Protein AF-A0A3S0ZN08-F1 (afdb_monomer_lite)

Radius of gyration: 29.38 Å; chains: 1; bounding box: 81×70×58 Å

pLDDT: mean 71.39, std 18.77, range [33.75, 92.94]

Sequence (161 aa):
MASSTTIGLQFVERNGRDKNTKDIDKTVKNKFNWSWLDEKDCNDEFASEYIRKLLEP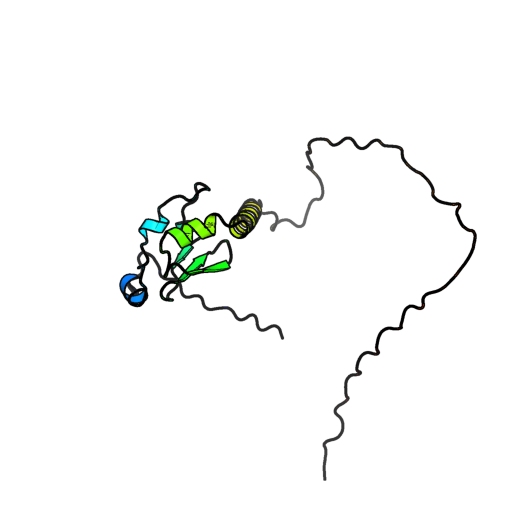GFAWCLSCKEKINYGSSGKKAIFGHAKKSEHGKARRALRCTQSLPAAMSATKAMEECTASPKLMVPYGSSQRMEHFFKKVGTGHTIPPPPPQPTPVSISDRSHI

Foldseek 3Di:
DPPPPPPPFAFDDPPDPPDDQCVLQVVFPAGADPVLQCDAAVVRDGNVVFWTHTSHHQWIAGNLLRDIFGCRPPNSCSSNVVCPDVSSVVSVVVVVVVVPDDPPVPDPDDDDDDDDDDDDDDDPDDDDDPPDDPDDDDDDDDDDDDDDDDDDDDPDDDDDD

Secondary structure (DSSP, 8-state):
---------PEEPTT-SS--HHHHGGGSSS---GGGTSSB-TTS-BHHHHEEEESSTTEEEETTTTEEEE-TTTTHHHHHHHHTSHHHHHHHHHHHHHHT--STTS-----------------S-----------------PPPPPPPPPPPP--------

Organism: Elysia chlorotica (NCBI:txid188477)

Structure (mmCIF, N/CA/C/O backbone):
data_AF-A0A3S0ZN08-F1
#
_entry.id   AF-A0A3S0ZN08-F1
#
loop_
_atom_site.group_PDB
_atom_site.id
_atom_site.type_symbol
_atom_site.label_atom_id
_atom_site.label_alt_id
_atom_site.label_comp_id
_atom_site.label_asym_id
_atom_site.label_entity_id
_atom_site.label_seq_id
_atom_site.pdbx_PDB_ins_code
_atom_site.Cartn_x
_atom_site.Cartn_y
_atom_site.Cartn_z
_atom_site.occupancy
_atom_site.B_iso_or_equiv
_atom_site.auth_seq_id
_atom_site.auth_comp_id
_atom_site.auth_asym_id
_atom_site.auth_atom_id
_atom_site.pdbx_PDB_model_num
ATOM 1 N N . MET A 1 1 ? -18.315 -21.198 -17.639 1.00 39.12 1 MET A N 1
ATOM 2 C CA . MET A 1 1 ? -18.533 -19.742 -17.518 1.00 39.12 1 MET A CA 1
ATOM 3 C C . MET A 1 1 ? -17.605 -19.239 -16.425 1.00 39.12 1 MET A C 1
ATOM 5 O O . MET A 1 1 ? -17.841 -19.543 -15.265 1.00 39.12 1 MET A O 1
ATOM 9 N N . ALA A 1 2 ? -16.487 -18.605 -16.783 1.00 42.06 2 ALA A N 1
ATOM 10 C CA . ALA A 1 2 ? -15.591 -18.013 -15.794 1.00 42.06 2 ALA A CA 1
ATOM 11 C C . ALA A 1 2 ? -16.200 -16.675 -15.365 1.00 42.06 2 ALA A C 1
ATOM 13 O O . ALA A 1 2 ? -16.087 -15.679 -16.076 1.00 42.06 2 ALA A O 1
ATOM 14 N N . SER A 1 3 ? -16.922 -16.679 -14.248 1.00 43.16 3 SER A N 1
ATOM 15 C CA . SER A 1 3 ? -17.397 -15.454 -13.615 1.00 43.16 3 SER A CA 1
ATOM 16 C C . SER A 1 3 ? -16.177 -14.691 -13.113 1.00 43.16 3 SER A C 1
ATOM 18 O O . SER A 1 3 ? -15.633 -14.994 -12.053 1.00 43.16 3 SER A O 1
ATOM 20 N N . SER A 1 4 ? -15.705 -13.730 -13.903 1.00 42.41 4 SER A N 1
ATOM 21 C CA . SER A 1 4 ? -14.748 -12.728 -13.447 1.00 42.41 4 SER A CA 1
ATOM 22 C C . SER A 1 4 ? -15.445 -11.888 -12.384 1.00 42.41 4 SER A C 1
ATOM 24 O O . SER A 1 4 ? -16.110 -10.905 -12.693 1.00 42.41 4 SER A O 1
ATOM 26 N N . THR A 1 5 ? -15.357 -12.317 -11.125 1.00 45.88 5 THR A N 1
ATOM 27 C CA . THR A 1 5 ? -15.811 -11.542 -9.973 1.00 45.88 5 THR A CA 1
ATOM 28 C C . THR A 1 5 ? -14.964 -10.278 -9.912 1.00 45.88 5 THR A C 1
ATOM 30 O O . THR A 1 5 ? -13.865 -10.270 -9.358 1.00 45.88 5 THR A O 1
ATOM 33 N N . THR A 1 6 ? -15.451 -9.203 -10.526 1.00 52.94 6 THR A N 1
ATOM 34 C CA . THR A 1 6 ? -14.897 -7.865 -10.359 1.00 52.94 6 THR A CA 1
ATOM 35 C C . THR A 1 6 ? -15.106 -7.481 -8.902 1.00 52.94 6 THR A C 1
ATOM 37 O O . THR A 1 6 ? -16.192 -7.077 -8.497 1.00 52.94 6 THR A O 1
ATOM 40 N N . ILE A 1 7 ? -14.075 -7.678 -8.080 1.00 62.06 7 ILE A N 1
ATOM 41 C CA . ILE A 1 7 ? -14.083 -7.252 -6.684 1.00 62.06 7 ILE A CA 1
ATOM 42 C C . ILE A 1 7 ? -14.204 -5.728 -6.711 1.00 62.06 7 ILE A C 1
ATOM 44 O O . ILE A 1 7 ? -13.260 -5.035 -7.089 1.00 62.06 7 ILE A O 1
ATOM 48 N N . GLY A 1 8 ? -15.381 -5.214 -6.355 1.00 70.25 8 GLY A N 1
ATOM 49 C CA . GLY A 1 8 ? -15.641 -3.786 -6.199 1.00 70.25 8 GLY A CA 1
ATOM 50 C C . GLY A 1 8 ? -14.861 -3.236 -5.009 1.00 70.25 8 GLY A C 1
ATOM 51 O O . GLY A 1 8 ? -15.416 -3.034 -3.933 1.00 70.25 8 GLY A O 1
ATOM 52 N N . LEU A 1 9 ? -13.553 -3.047 -5.178 1.00 79.81 9 LEU A N 1
ATOM 53 C CA . LEU A 1 9 ? -12.697 -2.428 -4.177 1.00 79.81 9 LEU A CA 1
ATOM 54 C C . LEU A 1 9 ? -13.079 -0.950 -4.062 1.00 79.81 9 LEU A C 1
ATOM 56 O O . LEU A 1 9 ? -12.892 -0.177 -4.999 1.00 79.81 9 LEU A O 1
ATOM 60 N N . GLN A 1 10 ? -13.623 -0.558 -2.909 1.00 85.81 10 GLN A N 1
ATOM 61 C CA . GLN A 1 10 ? -13.903 0.844 -2.608 1.00 85.81 10 GLN A CA 1
ATOM 62 C C . GLN A 1 10 ? -12.672 1.489 -1.972 1.00 85.81 10 GLN A C 1
ATOM 64 O O . GLN A 1 10 ? -12.228 1.075 -0.896 1.00 85.81 10 GLN A O 1
ATOM 69 N N . PHE A 1 11 ? -12.133 2.508 -2.638 1.00 87.31 11 PHE A N 1
ATOM 70 C CA . PHE A 1 11 ? -10.991 3.274 -2.153 1.00 87.31 11 PHE A CA 1
ATOM 71 C C . PHE A 1 11 ? -11.438 4.538 -1.424 1.00 87.31 11 PHE A C 1
ATOM 73 O O . PHE A 1 11 ? -12.444 5.155 -1.768 1.00 87.31 11 PHE A O 1
ATOM 80 N N . VAL A 1 12 ? -10.667 4.919 -0.411 1.00 86.44 12 VAL A N 1
ATOM 81 C CA . VAL A 1 12 ? -10.823 6.188 0.302 1.00 86.44 12 VAL A CA 1
ATOM 82 C C . VAL A 1 12 ? -9.850 7.187 -0.304 1.00 86.44 12 VAL A C 1
ATOM 84 O O . VAL A 1 12 ? -8.662 6.892 -0.441 1.00 86.44 12 VAL A O 1
ATOM 87 N N . GLU A 1 13 ? -10.338 8.370 -0.658 1.00 84.38 13 GLU A N 1
ATOM 88 C CA . GLU A 1 13 ? -9.500 9.453 -1.166 1.00 84.38 13 GLU A CA 1
ATOM 89 C C . GLU A 1 13 ? -8.948 10.313 -0.028 1.00 84.38 13 GLU A C 1
ATOM 91 O O . GLU A 1 13 ? -9.611 10.538 0.984 1.00 84.38 13 GLU A O 1
ATOM 96 N N . ARG A 1 14 ? -7.731 10.838 -0.209 1.00 76.88 14 ARG A N 1
ATOM 97 C CA . ARG A 1 14 ? -7.033 11.649 0.804 1.00 76.88 14 ARG A CA 1
ATOM 98 C C . ARG A 1 14 ? -7.784 12.940 1.166 1.00 76.88 14 ARG A C 1
ATOM 100 O O . ARG A 1 14 ? -7.742 13.340 2.322 1.00 76.88 14 ARG A O 1
ATOM 107 N N . ASN A 1 15 ? -8.489 13.536 0.200 1.00 73.38 15 ASN A N 1
ATOM 108 C CA . ASN A 1 15 ? -9.293 14.758 0.357 1.00 73.38 15 ASN A CA 1
ATOM 109 C C . ASN A 1 15 ? -10.801 14.512 0.155 1.00 73.38 15 ASN A C 1
ATOM 111 O O . ASN A 1 15 ? -11.551 15.451 -0.110 1.00 73.38 15 ASN A O 1
ATOM 115 N N . GLY A 1 16 ? -11.257 13.259 0.247 1.00 64.88 16 GLY A N 1
ATOM 116 C CA . GLY A 1 16 ? -12.679 12.947 0.119 1.00 64.88 16 GLY A CA 1
ATOM 117 C C . GLY A 1 16 ? -13.472 13.566 1.271 1.00 64.88 16 GLY A C 1
ATOM 118 O O . GLY A 1 16 ? -13.114 13.390 2.436 1.00 64.88 16 GLY A O 1
ATOM 119 N N . ARG A 1 17 ? -14.561 14.279 0.959 1.00 58.16 17 ARG A N 1
ATOM 120 C CA . ARG A 1 17 ? -15.450 14.888 1.969 1.00 58.16 17 ARG A CA 1
ATOM 121 C C . ARG A 1 17 ? -16.218 13.842 2.781 1.00 58.16 17 ARG A C 1
ATOM 123 O O . ARG A 1 17 ? -16.704 14.143 3.865 1.00 58.16 17 ARG A O 1
ATOM 130 N N . ASP A 1 18 ? -16.297 12.619 2.270 1.00 58.50 18 ASP A N 1
ATOM 131 C CA . ASP A 1 18 ? -17.357 11.695 2.654 1.00 58.50 18 ASP A CA 1
ATOM 132 C C . ASP A 1 18 ? -16.946 10.689 3.737 1.00 58.50 18 ASP A C 1
ATOM 134 O O . ASP A 1 18 ? -17.818 10.132 4.401 1.00 58.50 18 ASP A O 1
ATOM 138 N N . LYS A 1 19 ? -15.644 10.404 3.931 1.00 68.00 19 LYS A N 1
ATOM 139 C CA . LYS A 1 19 ? -15.196 9.314 4.826 1.00 68.00 19 LYS A CA 1
ATOM 140 C C . LYS A 1 19 ? -13.838 9.596 5.469 1.00 68.00 19 LYS A C 1
ATOM 142 O O . LYS A 1 19 ? -12.788 9.449 4.847 1.00 68.00 19 LYS A O 1
ATOM 147 N N . ASN A 1 20 ? -13.850 9.957 6.752 1.00 76.88 20 ASN A N 1
ATOM 148 C CA . ASN A 1 20 ? -12.626 10.165 7.524 1.00 76.88 20 ASN A CA 1
ATOM 149 C C . ASN A 1 20 ? -11.964 8.812 7.843 1.00 76.88 20 ASN A C 1
ATOM 151 O O . ASN A 1 20 ? -12.607 7.914 8.390 1.00 76.88 20 ASN A O 1
ATOM 155 N N . THR A 1 21 ? -10.664 8.667 7.565 1.00 80.00 21 THR A N 1
ATOM 156 C CA . THR A 1 21 ? -9.903 7.438 7.867 1.00 80.00 21 THR A CA 1
ATOM 157 C C . THR A 1 21 ? -9.973 7.049 9.340 1.00 80.00 21 THR A C 1
ATOM 159 O O . THR A 1 21 ? -9.942 5.862 9.661 1.00 80.00 21 THR A O 1
ATOM 162 N N . LYS A 1 22 ? -10.136 8.037 10.229 1.00 80.25 22 LYS A N 1
ATOM 163 C CA . LYS A 1 22 ? -10.310 7.824 11.670 1.00 80.25 22 LYS A CA 1
ATOM 164 C C . LYS A 1 22 ? -11.586 7.057 12.029 1.00 80.25 22 LYS A C 1
ATOM 166 O O . LYS A 1 22 ? -11.545 6.312 13.002 1.00 80.25 22 LYS A O 1
ATOM 171 N N . ASP A 1 23 ? -12.682 7.239 11.287 1.00 83.00 23 ASP A N 1
ATOM 172 C CA . ASP A 1 23 ? -13.937 6.524 11.568 1.00 83.00 23 ASP A CA 1
ATOM 173 C C . ASP A 1 23 ? -13.869 5.077 11.075 1.00 83.00 23 ASP A C 1
ATOM 175 O O . ASP A 1 23 ? -14.302 4.155 11.761 1.00 83.00 23 ASP A O 1
ATOM 179 N N . ILE A 1 24 ? -13.229 4.870 9.923 1.00 84.56 24 ILE A N 1
ATOM 180 C CA . ILE A 1 24 ? -13.050 3.543 9.328 1.00 84.56 24 ILE A CA 1
ATOM 181 C C . ILE A 1 24 ? -12.191 2.665 10.243 1.00 84.56 24 ILE A C 1
ATOM 183 O O . ILE A 1 24 ? -12.564 1.541 10.554 1.00 84.56 24 ILE A O 1
ATOM 187 N N . ASP A 1 25 ? -11.059 3.184 10.723 1.00 84.00 25 ASP A N 1
ATOM 188 C CA . ASP A 1 25 ? -10.121 2.429 11.563 1.00 84.00 25 ASP A CA 1
ATOM 189 C C . ASP A 1 25 ? -10.463 2.451 13.060 1.00 84.00 25 ASP A C 1
ATOM 191 O O . ASP A 1 25 ? -9.602 2.161 13.891 1.00 84.00 25 ASP A O 1
ATOM 195 N N . LYS A 1 26 ? -11.698 2.792 13.450 1.00 84.44 26 LYS A N 1
ATOM 196 C CA . LYS A 1 26 ? -12.078 2.865 14.873 1.00 84.44 26 LYS A CA 1
ATOM 197 C C . LYS A 1 26 ? -11.928 1.537 15.618 1.00 84.44 26 LYS A C 1
ATOM 199 O O . LYS A 1 26 ? -11.672 1.537 16.816 1.00 84.44 26 LYS A O 1
ATOM 204 N N . THR A 1 27 ? -12.052 0.420 14.906 1.00 85.31 27 THR A N 1
ATOM 205 C CA . THR A 1 27 ? -11.935 -0.943 15.446 1.00 85.31 27 THR A CA 1
ATOM 206 C C . THR A 1 27 ? -10.501 -1.473 15.455 1.00 85.31 27 THR A C 1
ATOM 208 O O . THR A 1 27 ? -10.247 -2.570 15.947 1.00 85.31 27 THR A O 1
ATOM 211 N N . VAL A 1 28 ? -9.552 -0.718 14.903 1.00 87.69 28 VAL A N 1
ATOM 212 C CA . VAL A 1 28 ? -8.203 -1.195 14.609 1.00 87.69 28 VAL A CA 1
ATOM 213 C C . VAL A 1 28 ? -7.206 -0.554 15.560 1.00 87.69 28 VAL A C 1
ATOM 215 O O . VAL A 1 28 ? -7.250 0.648 15.815 1.00 87.69 28 VAL A O 1
ATOM 218 N N . LYS A 1 29 ? -6.254 -1.353 16.056 1.00 85.06 29 LYS A N 1
ATOM 219 C CA . LYS A 1 29 ? -5.220 -0.878 16.985 1.00 85.06 29 LYS A CA 1
ATOM 220 C C . LYS A 1 29 ? -4.388 0.261 16.387 1.00 85.06 29 LYS A C 1
ATOM 222 O O . LYS A 1 29 ? -4.143 1.260 17.056 1.00 85.06 29 LYS A O 1
ATOM 227 N N . ASN A 1 30 ? -3.980 0.116 15.125 1.00 87.06 30 ASN A N 1
ATOM 228 C CA . ASN A 1 30 ? -3.221 1.128 14.397 1.00 87.06 30 ASN A CA 1
ATOM 229 C C . ASN A 1 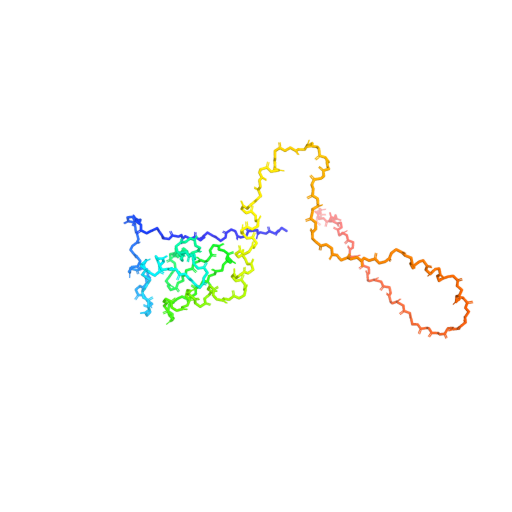30 ? -4.094 1.836 13.356 1.00 87.06 30 ASN A C 1
ATOM 231 O O . ASN A 1 30 ? -4.503 1.238 12.361 1.00 87.06 30 ASN A O 1
ATOM 235 N N . LYS A 1 31 ? -4.324 3.135 13.570 1.00 87.62 31 LYS A N 1
ATOM 236 C CA . LYS A 1 31 ? -5.084 3.994 12.653 1.00 87.62 31 LYS A CA 1
ATOM 237 C C . LYS A 1 31 ? -4.247 4.345 11.430 1.00 87.62 31 LYS A C 1
ATOM 239 O O . LYS A 1 31 ? -3.067 4.668 11.567 1.00 87.62 31 LYS A O 1
ATOM 244 N N . PHE A 1 32 ? -4.860 4.322 10.251 1.00 87.88 32 PHE A N 1
ATOM 245 C CA . PHE A 1 32 ? -4.172 4.694 9.023 1.00 87.88 32 PHE A CA 1
ATOM 246 C C . PHE A 1 32 ? -3.813 6.181 9.019 1.00 87.88 32 PHE A C 1
ATOM 248 O O . PHE A 1 32 ? -4.661 7.037 9.284 1.00 87.88 32 PHE A O 1
ATOM 255 N N . ASN A 1 33 ? -2.565 6.491 8.673 1.00 88.62 33 ASN A N 1
ATOM 256 C CA . ASN A 1 33 ? -2.087 7.860 8.548 1.00 88.62 33 ASN A CA 1
ATOM 257 C C . ASN A 1 33 ? -1.577 8.113 7.125 1.00 88.62 33 ASN A C 1
ATOM 259 O O . ASN A 1 33 ? -0.666 7.434 6.654 1.00 88.62 33 ASN A O 1
ATOM 263 N N . TRP A 1 34 ? -2.146 9.121 6.462 1.00 88.94 34 TRP A N 1
ATOM 264 C CA . TRP A 1 34 ? -1.758 9.530 5.112 1.00 88.94 34 TRP A CA 1
ATOM 265 C C . TRP A 1 34 ? -0.300 9.982 5.015 1.00 88.94 34 TRP A C 1
ATOM 267 O O . TRP A 1 34 ? 0.320 9.744 3.987 1.00 88.94 34 TRP A O 1
ATOM 277 N N . SER A 1 35 ? 0.278 10.530 6.090 1.00 89.56 35 SER A N 1
ATOM 278 C CA . SER A 1 35 ? 1.699 10.895 6.148 1.00 89.56 35 SER A CA 1
ATOM 279 C C . SER A 1 35 ? 2.637 9.696 6.000 1.00 89.56 35 SER A C 1
ATOM 281 O O . SER A 1 35 ? 3.807 9.876 5.689 1.00 89.56 35 SER A O 1
ATOM 283 N N . TRP A 1 36 ? 2.161 8.4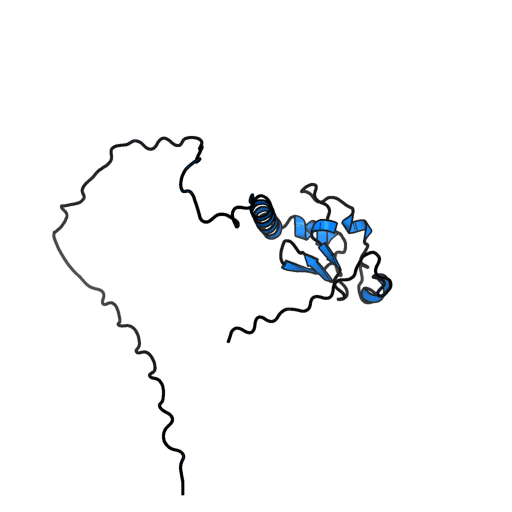61 6.207 1.00 90.38 36 TRP A N 1
ATOM 284 C CA . TRP A 1 36 ? 2.962 7.268 5.913 1.00 90.38 36 TRP A CA 1
ATOM 285 C C . TRP A 1 36 ? 3.204 7.085 4.413 1.00 90.38 36 TRP A C 1
ATOM 287 O O . TRP A 1 36 ? 4.161 6.412 4.048 1.00 90.38 36 TRP A O 1
ATOM 297 N N . LEU A 1 37 ? 2.341 7.653 3.562 1.00 89.31 37 LEU A N 1
ATOM 298 C CA . LEU A 1 37 ? 2.426 7.521 2.110 1.00 89.31 37 LEU A CA 1
ATOM 299 C C . LEU A 1 37 ? 3.364 8.544 1.455 1.00 89.31 37 LEU A C 1
ATOM 301 O O . LEU A 1 37 ? 3.810 8.313 0.335 1.00 89.31 37 LEU A O 1
ATOM 305 N N . ASP A 1 38 ? 3.656 9.653 2.138 1.00 88.69 38 ASP A N 1
ATOM 306 C CA . ASP A 1 38 ? 4.614 10.670 1.677 1.00 88.69 38 ASP A CA 1
ATOM 307 C C . ASP A 1 38 ? 6.074 10.265 1.934 1.00 88.69 38 ASP A C 1
ATOM 309 O O . ASP A 1 38 ? 6.998 10.955 1.509 1.00 88.69 38 ASP A O 1
ATOM 313 N N . GLU A 1 39 ? 6.305 9.151 2.630 1.00 90.19 39 GLU A N 1
ATOM 314 C CA . GLU A 1 39 ? 7.648 8.633 2.852 1.00 90.19 39 GLU A CA 1
ATOM 315 C C . GLU A 1 39 ? 8.082 7.712 1.705 1.00 90.19 39 GLU A C 1
ATOM 317 O O . GLU A 1 39 ? 7.288 6.945 1.146 1.00 90.19 39 GLU A O 1
ATOM 322 N N . LYS A 1 40 ? 9.367 7.812 1.359 1.00 89.38 40 LYS A N 1
ATOM 323 C CA . LYS A 1 40 ? 9.998 6.990 0.332 1.00 89.38 40 LYS A CA 1
ATOM 324 C C . LYS A 1 40 ? 10.339 5.606 0.867 1.00 89.38 40 LYS A C 1
ATOM 326 O O . LYS A 1 40 ? 10.814 5.459 1.992 1.00 89.38 40 LYS A O 1
ATOM 331 N N . ASP A 1 41 ? 10.128 4.595 0.035 1.00 87.00 41 ASP A N 1
ATOM 332 C CA . ASP A 1 41 ? 10.530 3.226 0.344 1.00 87.00 41 ASP A CA 1
ATOM 333 C C . ASP A 1 41 ? 12.035 2.988 0.067 1.00 87.00 41 ASP A C 1
ATOM 335 O O . ASP A 1 41 ? 12.752 3.866 -0.409 1.00 87.00 41 ASP A O 1
ATOM 339 N N . CYS A 1 42 ? 12.516 1.759 0.285 1.00 83.44 42 CYS A N 1
ATOM 340 C CA . CYS A 1 42 ? 13.874 1.271 -0.010 1.00 83.44 42 CYS A CA 1
ATOM 341 C C . CYS A 1 42 ? 14.283 1.444 -1.485 1.00 83.44 42 CYS A C 1
ATOM 343 O O . CYS A 1 42 ? 15.426 1.215 -1.865 1.00 83.44 42 CYS A O 1
ATOM 345 N N . ASN A 1 43 ? 13.299 1.762 -2.314 1.00 80.06 43 ASN A N 1
ATOM 346 C CA . ASN A 1 43 ? 13.336 1.854 -3.755 1.00 80.06 43 ASN A CA 1
ATOM 347 C C . ASN A 1 43 ? 13.245 3.305 -4.269 1.00 80.06 43 ASN A C 1
ATOM 349 O O . ASN A 1 43 ? 13.129 3.493 -5.476 1.00 80.06 43 ASN A O 1
ATOM 353 N N . ASP A 1 44 ? 13.269 4.292 -3.363 1.00 85.56 44 ASP A N 1
ATOM 354 C CA . ASP A 1 44 ? 13.113 5.734 -3.625 1.00 85.56 44 ASP A CA 1
ATOM 355 C C . ASP A 1 44 ? 11.770 6.140 -4.276 1.00 85.56 44 ASP A C 1
ATOM 357 O O . ASP A 1 44 ? 11.621 7.245 -4.785 1.00 85.56 44 ASP A O 1
ATOM 361 N N . GLU A 1 45 ? 10.763 5.266 -4.224 1.00 86.25 45 GLU A N 1
ATOM 362 C CA . GLU A 1 45 ? 9.389 5.539 -4.673 1.00 86.25 45 GLU A CA 1
ATOM 363 C C . GLU A 1 45 ? 8.487 5.892 -3.494 1.00 86.25 45 GLU A C 1
ATOM 365 O O . GLU A 1 45 ? 8.659 5.367 -2.386 1.00 86.25 45 GLU A O 1
ATOM 370 N N . PHE A 1 46 ? 7.494 6.746 -3.737 1.00 90.00 46 PHE A N 1
ATOM 371 C CA . PHE A 1 46 ? 6.543 7.127 -2.702 1.00 90.00 46 PHE A CA 1
ATOM 372 C C . PHE A 1 46 ? 5.501 6.029 -2.506 1.00 90.00 46 PHE A C 1
ATOM 374 O O . PHE A 1 46 ? 4.920 5.505 -3.459 1.00 90.00 46 PHE A O 1
ATOM 381 N N . ALA A 1 47 ? 5.191 5.712 -1.248 1.00 89.44 47 ALA A N 1
ATOM 382 C CA . ALA A 1 47 ? 4.135 4.750 -0.943 1.00 89.44 47 ALA A CA 1
ATOM 383 C C . ALA A 1 47 ? 2.751 5.199 -1.459 1.00 89.44 47 ALA A C 1
ATOM 385 O O . ALA A 1 47 ? 1.897 4.357 -1.732 1.00 89.44 47 ALA A O 1
ATOM 386 N N . SER A 1 48 ? 2.537 6.501 -1.668 1.00 89.81 48 SER A N 1
ATOM 387 C CA . SER A 1 48 ? 1.325 7.068 -2.277 1.00 89.81 48 SER A CA 1
ATOM 388 C C . SER A 1 48 ? 1.071 6.622 -3.722 1.00 89.81 48 SER A C 1
ATOM 390 O O . SER A 1 48 ? -0.084 6.606 -4.152 1.00 89.81 48 SER A O 1
ATOM 392 N N . GLU A 1 49 ? 2.109 6.227 -4.462 1.00 88.75 49 GLU A N 1
ATOM 393 C CA . GLU A 1 49 ? 1.984 5.821 -5.866 1.00 88.75 49 GLU A CA 1
ATOM 394 C C . GLU A 1 49 ? 1.328 4.446 -6.003 1.00 88.75 49 GLU A C 1
ATOM 396 O O . GLU A 1 49 ? 0.500 4.224 -6.889 1.00 88.75 49 GLU A O 1
ATOM 401 N N . TYR A 1 50 ? 1.655 3.523 -5.096 1.00 89.44 50 TYR A N 1
ATOM 402 C CA . TYR A 1 50 ? 1.222 2.131 -5.193 1.00 89.44 50 TYR A CA 1
ATOM 403 C C . TYR A 1 50 ? 0.273 1.685 -4.079 1.00 89.44 50 TYR A C 1
ATOM 405 O O . TYR A 1 50 ? -0.366 0.646 -4.234 1.00 89.44 50 TYR A O 1
ATOM 413 N N . ILE A 1 51 ? 0.137 2.424 -2.976 1.00 92.12 51 ILE A N 1
ATOM 414 C CA . ILE A 1 51 ? -0.784 2.082 -1.885 1.00 92.12 51 ILE A CA 1
ATOM 415 C C . ILE A 1 51 ? -2.039 2.941 -1.949 1.00 92.12 51 ILE A C 1
ATOM 417 O O . ILE A 1 51 ? -1.990 4.169 -1.966 1.00 92.12 51 ILE A O 1
ATOM 421 N N . ARG A 1 52 ? -3.197 2.281 -1.890 1.00 91.19 52 ARG A N 1
ATOM 422 C CA . ARG A 1 52 ? -4.503 2.922 -1.731 1.00 91.19 52 ARG A CA 1
ATOM 423 C C . ARG A 1 52 ? -5.182 2.423 -0.469 1.00 91.19 52 ARG A C 1
ATOM 425 O O . ARG A 1 52 ? -5.167 1.230 -0.167 1.00 91.19 52 ARG A O 1
ATOM 432 N N . LYS A 1 53 ? -5.795 3.337 0.280 1.00 91.00 53 LYS A N 1
ATOM 433 C CA . LYS A 1 53 ? -6.587 2.970 1.452 1.00 91.00 53 LYS A CA 1
ATOM 434 C C . LYS A 1 53 ? -7.915 2.368 0.993 1.00 91.00 53 LYS A C 1
ATOM 436 O O . LYS A 1 53 ? -8.616 2.982 0.192 1.00 91.00 53 LYS A O 1
ATOM 441 N N . LEU A 1 54 ? -8.248 1.182 1.497 1.00 90.69 54 LEU A N 1
ATOM 442 C CA . LEU A 1 54 ? -9.563 0.573 1.301 1.00 90.69 54 LEU A CA 1
ATOM 443 C C . LEU A 1 54 ? -10.561 1.140 2.311 1.00 90.69 54 LEU A C 1
ATOM 445 O O . LEU A 1 54 ? -10.178 1.602 3.383 1.00 90.69 54 LEU A O 1
ATOM 449 N N . LEU A 1 55 ? -11.850 1.064 1.992 1.00 87.69 55 LEU A N 1
ATOM 450 C CA . LEU A 1 55 ? -12.917 1.360 2.952 1.00 87.69 55 LEU A CA 1
ATOM 451 C C . LEU A 1 55 ? -12.984 0.333 4.102 1.00 87.69 55 LEU A C 1
ATOM 453 O O . LEU A 1 55 ? -13.699 0.533 5.079 1.00 87.69 55 LEU A O 1
ATOM 457 N N . GLU A 1 56 ? -12.231 -0.760 4.003 1.00 88.00 56 GLU A N 1
ATOM 458 C CA . GLU A 1 56 ? -12.155 -1.789 5.033 1.00 88.00 56 GLU A CA 1
ATOM 459 C C . GLU A 1 56 ? -11.209 -1.382 6.184 1.00 88.00 56 GLU A C 1
ATOM 461 O O . GLU A 1 56 ? -10.114 -0.859 5.938 1.00 88.00 56 GLU A O 1
ATOM 466 N N . PRO A 1 57 ? -11.592 -1.643 7.448 1.00 89.06 57 PRO A N 1
ATOM 467 C CA . PRO A 1 57 ? -10.762 -1.343 8.612 1.00 89.06 57 PRO A CA 1
ATOM 468 C C . PRO A 1 57 ? -9.471 -2.167 8.598 1.00 89.06 57 PRO A C 1
ATOM 470 O O . PRO A 1 57 ? -9.508 -3.391 8.511 1.00 89.06 57 PRO A O 1
ATOM 473 N N . GLY A 1 58 ? -8.317 -1.509 8.735 1.00 89.69 58 GLY A N 1
ATOM 474 C CA . GLY A 1 58 ? -7.031 -2.196 8.910 1.00 89.69 58 GLY A CA 1
ATOM 475 C C . GLY A 1 58 ? -6.415 -2.764 7.629 1.00 89.69 58 GLY A C 1
ATOM 476 O O . GLY A 1 58 ? -5.346 -3.377 7.700 1.00 89.69 58 GLY A O 1
ATOM 477 N N . PHE A 1 59 ? -7.042 -2.538 6.471 1.00 91.56 59 PHE A N 1
ATOM 478 C CA . PHE A 1 59 ? -6.570 -3.026 5.178 1.00 91.56 59 PHE A CA 1
ATOM 479 C C . PHE A 1 59 ? -6.266 -1.895 4.195 1.00 91.56 59 PHE A C 1
ATOM 481 O O . PHE A 1 59 ? -6.992 -0.909 4.064 1.00 91.56 59 PHE A O 1
ATOM 488 N N . ALA A 1 60 ? -5.169 -2.060 3.469 1.00 92.44 60 ALA A N 1
ATOM 489 C CA . ALA A 1 60 ? -4.793 -1.238 2.331 1.00 92.44 60 ALA A CA 1
ATOM 490 C C . ALA A 1 60 ? -4.640 -2.124 1.092 1.00 92.44 60 ALA A C 1
ATOM 492 O O . ALA A 1 60 ? -4.442 -3.332 1.197 1.00 92.44 60 ALA A O 1
ATOM 493 N N . TRP A 1 61 ? -4.733 -1.531 -0.087 1.00 92.94 61 TRP A N 1
ATOM 494 C CA . TRP A 1 61 ? -4.547 -2.218 -1.356 1.00 92.94 61 TRP A CA 1
ATOM 495 C C . TRP A 1 61 ? -3.253 -1.762 -2.013 1.00 92.94 61 TRP A C 1
ATOM 497 O O . TRP A 1 61 ? -3.013 -0.561 -2.141 1.00 92.94 61 TRP A O 1
ATOM 507 N N . CYS A 1 62 ? -2.441 -2.716 -2.457 1.00 92.62 62 CYS A N 1
ATOM 508 C CA . CYS A 1 62 ? -1.305 -2.435 -3.319 1.00 92.62 62 CYS A CA 1
ATOM 509 C C . CYS A 1 62 ? -1.731 -2.541 -4.784 1.00 92.62 62 CYS A C 1
ATOM 511 O O . CYS A 1 62 ? -2.090 -3.622 -5.247 1.00 92.62 62 CYS A O 1
ATOM 513 N N . LEU A 1 63 ? -1.646 -1.442 -5.530 1.00 89.69 63 LEU A N 1
ATOM 514 C CA . LEU A 1 63 ? -1.897 -1.408 -6.971 1.00 89.69 63 LEU A CA 1
ATOM 515 C C . LEU A 1 63 ? -0.836 -2.191 -7.749 1.00 89.69 63 LEU A C 1
ATOM 517 O O . LEU A 1 63 ? -1.175 -2.849 -8.731 1.00 89.69 63 LEU A O 1
ATOM 521 N N . SER A 1 64 ? 0.416 -2.172 -7.281 1.00 88.94 64 SER A N 1
ATOM 522 C CA . SER A 1 64 ? 1.507 -2.885 -7.945 1.00 88.94 64 SER A CA 1
ATOM 523 C C . SER A 1 64 ? 1.338 -4.396 -7.856 1.00 88.94 64 SER A C 1
ATOM 525 O O . SER A 1 64 ? 1.376 -5.086 -8.869 1.00 88.94 64 SER A O 1
ATOM 527 N N . CYS A 1 65 ? 1.094 -4.907 -6.650 1.00 89.44 65 CYS A N 1
ATOM 528 C CA . CYS A 1 65 ? 0.964 -6.344 -6.398 1.00 89.44 65 CYS A CA 1
ATOM 529 C C . CYS A 1 65 ? -0.447 -6.883 -6.621 1.00 89.44 65 CYS A C 1
ATOM 531 O O . CYS A 1 65 ? -0.618 -8.094 -6.690 1.00 89.44 65 CYS A O 1
ATOM 533 N N . LYS A 1 66 ? -1.456 -6.005 -6.688 1.00 89.81 66 LYS A N 1
ATOM 534 C CA . LYS A 1 66 ? -2.880 -6.374 -6.660 1.00 89.81 66 LYS A CA 1
ATOM 535 C C . LYS A 1 66 ? -3.218 -7.243 -5.438 1.00 89.81 66 LYS A C 1
ATOM 537 O O . LYS A 1 66 ? -3.949 -8.224 -5.539 1.00 89.81 66 LYS A O 1
ATOM 542 N N . GLU A 1 67 ? -2.659 -6.877 -4.284 1.00 90.88 67 GLU A N 1
ATOM 543 C CA . GLU A 1 67 ? -2.775 -7.621 -3.025 1.00 90.88 67 GLU A CA 1
ATOM 544 C C . GLU A 1 67 ? -3.308 -6.720 -1.897 1.00 90.88 67 GLU A C 1
ATOM 546 O O . GLU A 1 67 ? -2.971 -5.531 -1.816 1.00 90.88 67 GLU A O 1
ATOM 551 N N . LYS A 1 68 ? -4.120 -7.300 -0.998 1.00 91.94 68 LYS A N 1
ATOM 552 C CA . LYS A 1 68 ? -4.540 -6.660 0.259 1.00 91.94 68 LYS A CA 1
ATOM 553 C C . LYS A 1 68 ? -3.423 -6.751 1.300 1.00 91.94 68 LYS A C 1
ATOM 555 O O . LYS A 1 68 ? -2.974 -7.836 1.653 1.00 91.94 68 LYS A O 1
ATOM 560 N N . ILE A 1 69 ? -3.039 -5.612 1.861 1.00 92.62 69 ILE A N 1
ATOM 561 C CA . ILE A 1 69 ? -2.061 -5.492 2.943 1.00 92.62 69 ILE A CA 1
ATOM 562 C C . ILE A 1 69 ? -2.804 -5.211 4.246 1.00 92.62 69 ILE A C 1
ATOM 564 O O . ILE A 1 69 ? -3.527 -4.222 4.352 1.00 92.62 69 ILE A O 1
ATOM 568 N N . ASN A 1 70 ? -2.585 -6.048 5.258 1.00 92.56 70 ASN A N 1
ATOM 569 C CA . ASN A 1 70 ? -3.079 -5.806 6.610 1.00 92.56 70 ASN A CA 1
ATOM 570 C C . ASN A 1 70 ? -2.085 -4.919 7.379 1.00 92.56 70 ASN A C 1
ATOM 572 O O . ASN A 1 70 ? -0.988 -5.366 7.715 1.00 92.56 70 ASN A O 1
ATOM 576 N N . TYR A 1 71 ? -2.465 -3.674 7.669 1.00 92.00 71 TYR A N 1
ATOM 577 C CA . TYR A 1 71 ? -1.695 -2.783 8.544 1.00 92.00 71 TYR A CA 1
ATOM 578 C C . TYR A 1 71 ? -2.271 -2.709 9.960 1.00 92.00 71 TYR A C 1
ATOM 580 O O . TYR A 1 71 ? -1.659 -2.093 10.831 1.00 92.00 71 TYR A O 1
ATOM 588 N N . GLY A 1 72 ? -3.431 -3.306 10.230 1.00 89.50 72 GLY A N 1
ATOM 589 C CA . GLY A 1 72 ? -4.108 -3.126 11.508 1.00 89.50 72 GLY A CA 1
ATOM 590 C C . GLY A 1 72 ? -3.300 -3.598 12.719 1.00 89.50 72 GLY A C 1
ATOM 591 O O . GLY A 1 72 ? -3.387 -2.998 13.792 1.00 89.50 72 GLY A O 1
ATOM 592 N N . SER A 1 73 ? -2.451 -4.611 12.531 1.00 87.62 73 SER A N 1
ATOM 593 C CA . SER A 1 73 ? -1.547 -5.139 13.557 1.00 87.62 73 SER A CA 1
ATOM 594 C C . SER A 1 73 ? -0.218 -4.376 13.641 1.00 87.62 73 SER A C 1
ATOM 596 O O . SER A 1 73 ? 0.169 -3.933 14.721 1.00 87.62 73 SER A O 1
ATOM 598 N N . SER A 1 74 ? 0.487 -4.194 12.519 1.00 88.94 74 SER A N 1
ATOM 599 C CA . SER A 1 74 ? 1.870 -3.669 12.500 1.00 88.94 74 SER A CA 1
ATOM 600 C C . SER A 1 74 ? 2.008 -2.221 12.006 1.00 88.94 74 SER A C 1
ATOM 602 O O . SER A 1 74 ? 3.113 -1.674 11.996 1.00 88.94 74 SER A O 1
ATOM 604 N N . GLY A 1 75 ? 0.905 -1.584 11.610 1.00 90.00 75 GLY A N 1
ATOM 605 C CA . GLY A 1 75 ? 0.845 -0.189 11.177 1.00 90.00 75 GLY A CA 1
ATOM 606 C C . GLY A 1 75 ? 1.729 0.079 9.963 1.00 90.00 75 GLY A C 1
ATOM 607 O O . GLY A 1 75 ? 1.822 -0.742 9.048 1.00 90.00 75 GLY A O 1
ATOM 608 N N . LYS A 1 76 ? 2.441 1.209 9.995 1.00 90.06 76 LYS A N 1
ATOM 609 C CA . LYS A 1 76 ? 3.401 1.626 8.962 1.00 90.06 76 LYS A CA 1
ATOM 610 C C . LYS A 1 76 ? 4.369 0.506 8.562 1.00 90.06 76 LYS A C 1
ATOM 612 O O . LYS A 1 76 ? 4.595 0.287 7.378 1.00 90.06 76 LYS A O 1
ATOM 617 N N . LYS A 1 77 ? 4.892 -0.265 9.524 1.00 91.56 77 LYS A N 1
ATOM 618 C CA . LYS A 1 77 ? 5.879 -1.326 9.251 1.00 91.56 77 LYS A CA 1
ATOM 619 C C . LYS A 1 77 ? 5.348 -2.416 8.316 1.00 91.56 77 LYS A C 1
ATOM 621 O O . LYS A 1 77 ? 6.146 -2.998 7.592 1.00 91.56 77 LYS A O 1
ATOM 626 N N . ALA A 1 78 ? 4.038 -2.679 8.297 1.00 92.25 78 ALA A N 1
ATOM 627 C CA . ALA A 1 78 ? 3.445 -3.639 7.363 1.00 92.25 78 ALA A CA 1
ATOM 628 C C . ALA A 1 78 ? 3.550 -3.167 5.906 1.00 92.25 78 ALA A C 1
ATOM 630 O O . ALA A 1 78 ? 3.811 -3.973 5.017 1.00 92.25 78 ALA A O 1
ATOM 631 N N . ILE A 1 79 ? 3.381 -1.863 5.673 1.00 91.62 79 ILE A N 1
ATOM 632 C CA . ILE A 1 79 ? 3.409 -1.258 4.337 1.00 91.62 79 ILE A CA 1
ATOM 633 C C . ILE A 1 79 ? 4.834 -1.315 3.773 1.00 91.62 79 ILE A C 1
ATOM 635 O O . ILE A 1 79 ? 5.062 -1.922 2.730 1.00 91.62 79 ILE A O 1
ATOM 639 N N . PHE A 1 80 ? 5.810 -0.800 4.522 1.00 91.00 80 PHE A N 1
ATOM 640 C CA . PHE A 1 80 ? 7.227 -0.841 4.128 1.00 91.00 80 PHE A CA 1
ATOM 641 C C . PHE A 1 80 ? 7.792 -2.271 4.130 1.00 91.00 80 PHE A C 1
ATOM 643 O O . PHE A 1 80 ? 8.675 -2.620 3.352 1.00 91.00 80 PHE A O 1
ATOM 650 N N . GLY A 1 81 ? 7.270 -3.150 4.990 1.00 92.38 81 GLY A N 1
ATOM 651 C CA . GLY A 1 81 ? 7.594 -4.575 4.967 1.00 92.38 81 GLY A CA 1
ATOM 652 C C . GLY A 1 81 ? 7.092 -5.271 3.701 1.00 92.38 81 GLY A C 1
ATOM 653 O O . GLY A 1 81 ? 7.783 -6.139 3.175 1.00 92.38 81 GLY A O 1
ATOM 654 N N . HIS A 1 82 ? 5.923 -4.879 3.180 1.00 91.75 82 HIS A N 1
ATOM 655 C CA . HIS A 1 82 ? 5.402 -5.390 1.913 1.00 91.75 82 HIS A CA 1
ATOM 656 C C . HIS A 1 82 ? 6.270 -4.956 0.726 1.00 91.75 82 HIS A C 1
ATOM 658 O O . HIS A 1 82 ? 6.576 -5.788 -0.124 1.00 91.75 82 HIS A O 1
ATOM 664 N N . ALA A 1 83 ? 6.718 -3.702 0.688 1.00 89.94 83 ALA A N 1
ATOM 665 C CA . ALA A 1 83 ? 7.555 -3.197 -0.401 1.00 89.94 83 ALA A CA 1
ATOM 666 C C . ALA A 1 83 ? 8.915 -3.919 -0.514 1.00 89.94 83 ALA A C 1
ATOM 668 O O . ALA A 1 83 ? 9.456 -4.076 -1.609 1.00 89.94 83 ALA A O 1
ATOM 669 N N . LYS A 1 84 ? 9.427 -4.452 0.604 1.00 89.88 84 LYS A N 1
ATOM 670 C CA . LYS A 1 84 ? 10.631 -5.301 0.650 1.00 89.88 84 LYS A CA 1
ATOM 671 C C . LYS A 1 84 ? 10.422 -6.722 0.120 1.00 89.88 84 LYS A C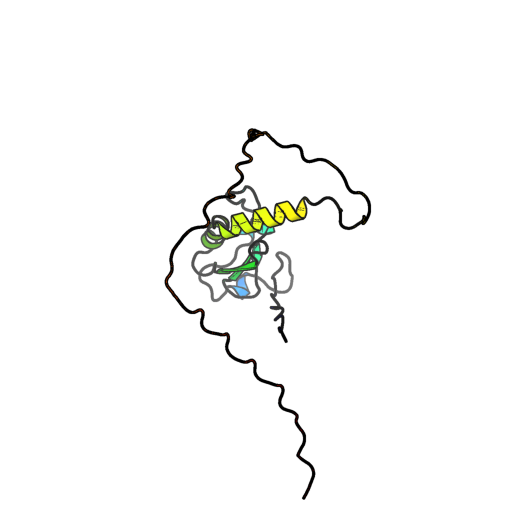 1
ATOM 673 O O . LYS A 1 84 ? 11.403 -7.433 -0.091 1.00 89.88 84 LYS A O 1
ATOM 678 N N . LYS A 1 85 ? 9.179 -7.179 -0.067 1.00 91.00 85 LYS A N 1
ATOM 679 C CA . LYS A 1 85 ? 8.911 -8.537 -0.561 1.00 91.00 85 LYS A CA 1
ATOM 680 C C . LYS A 1 85 ? 9.356 -8.673 -2.019 1.00 91.00 85 LYS A C 1
ATOM 682 O O . LYS A 1 85 ? 9.157 -7.775 -2.837 1.00 91.00 85 LYS A O 1
ATOM 687 N N . SER A 1 86 ? 9.889 -9.844 -2.365 1.00 85.19 86 SER A N 1
ATOM 688 C CA . SER A 1 86 ? 10.306 -10.174 -3.735 1.00 85.19 86 SER A CA 1
ATOM 689 C C . SER A 1 86 ? 9.163 -10.039 -4.744 1.00 85.19 86 SER A C 1
ATOM 691 O O . SER A 1 86 ? 9.382 -9.552 -5.851 1.00 85.19 86 SER A O 1
ATOM 693 N N . GLU A 1 87 ? 7.943 -10.405 -4.348 1.00 88.88 87 GLU A N 1
ATOM 694 C CA . GLU A 1 87 ? 6.743 -10.301 -5.184 1.00 88.88 87 GLU A CA 1
ATOM 695 C C . GLU A 1 87 ? 6.445 -8.852 -5.581 1.00 88.88 87 GLU A C 1
ATOM 697 O O . GLU A 1 87 ? 6.179 -8.576 -6.750 1.00 88.88 87 GLU A O 1
ATOM 702 N N . HIS A 1 88 ? 6.619 -7.908 -4.651 1.00 89.06 88 HIS A N 1
ATOM 703 C CA . HIS A 1 88 ? 6.501 -6.485 -4.953 1.00 89.06 88 HIS A CA 1
ATOM 704 C C . HIS A 1 88 ? 7.583 -6.025 -5.930 1.00 89.06 88 HIS A C 1
ATOM 706 O O . HIS A 1 88 ? 7.292 -5.341 -6.910 1.00 89.06 88 HIS A O 1
ATOM 712 N N . GLY A 1 89 ? 8.825 -6.474 -5.731 1.00 87.56 89 GLY A N 1
ATOM 713 C CA . GLY A 1 89 ? 9.925 -6.196 -6.651 1.00 87.56 89 GLY A CA 1
ATOM 714 C C . GLY A 1 89 ? 9.669 -6.698 -8.078 1.00 87.56 89 GLY A C 1
ATOM 715 O O . GLY A 1 89 ? 9.931 -5.966 -9.035 1.00 87.56 89 GLY A O 1
ATOM 716 N N . LYS A 1 90 ? 9.134 -7.916 -8.236 1.00 88.19 90 LYS A N 1
ATOM 717 C CA . LYS A 1 90 ? 8.768 -8.494 -9.542 1.00 88.19 90 LYS A CA 1
ATOM 718 C C . LYS A 1 90 ? 7.629 -7.717 -10.197 1.00 88.19 90 LYS A C 1
ATOM 720 O O . LYS A 1 90 ? 7.759 -7.315 -11.351 1.00 88.19 90 LYS A O 1
ATOM 725 N N . ALA A 1 91 ? 6.551 -7.467 -9.454 1.00 88.00 91 ALA A N 1
ATOM 726 C CA . ALA A 1 91 ? 5.387 -6.745 -9.954 1.00 88.00 91 ALA A CA 1
ATOM 727 C C . ALA A 1 91 ? 5.750 -5.316 -10.383 1.00 88.00 91 ALA A C 1
ATOM 729 O O . ALA A 1 91 ? 5.376 -4.870 -11.466 1.00 88.00 91 ALA A O 1
ATOM 730 N N . ARG A 1 92 ? 6.579 -4.627 -9.593 1.00 87.62 92 ARG A N 1
ATOM 731 C CA . ARG A 1 92 ? 7.111 -3.309 -9.943 1.00 87.62 92 ARG A CA 1
ATOM 732 C C . ARG A 1 92 ? 7.941 -3.337 -11.225 1.00 87.62 92 ARG A C 1
ATOM 734 O O . ARG A 1 92 ? 7.755 -2.481 -12.086 1.00 87.62 92 ARG A O 1
ATOM 741 N N . ARG A 1 93 ? 8.870 -4.292 -11.356 1.00 86.44 93 ARG A N 1
ATOM 742 C CA . ARG A 1 93 ? 9.695 -4.428 -12.571 1.00 86.44 93 ARG A CA 1
ATOM 743 C C . ARG A 1 93 ? 8.818 -4.639 -13.800 1.00 86.44 93 ARG A C 1
ATOM 745 O O . ARG A 1 93 ? 9.015 -3.948 -14.793 1.00 86.44 93 ARG A O 1
ATOM 752 N N . ALA A 1 94 ? 7.821 -5.517 -13.702 1.00 86.19 94 ALA A N 1
ATOM 753 C CA . ALA A 1 94 ? 6.861 -5.742 -14.776 1.00 86.19 94 ALA A CA 1
ATOM 754 C C . ALA A 1 94 ? 6.119 -4.449 -15.151 1.00 86.19 94 ALA A C 1
ATOM 756 O O . ALA A 1 94 ? 6.082 -4.092 -16.325 1.00 86.19 94 ALA A O 1
ATOM 757 N N . LEU A 1 95 ? 5.616 -3.699 -14.164 1.00 84.50 95 LEU A N 1
ATOM 758 C CA . LEU A 1 95 ? 4.935 -2.426 -14.409 1.00 84.50 95 LEU A CA 1
ATOM 759 C C . LEU A 1 95 ? 5.832 -1.407 -15.112 1.00 84.50 95 LEU A C 1
ATOM 761 O O . LEU A 1 95 ? 5.410 -0.809 -16.099 1.00 84.50 95 LEU A O 1
ATOM 765 N N . ARG A 1 96 ? 7.080 -1.248 -14.665 1.00 83.25 96 ARG A N 1
ATOM 766 C CA . ARG A 1 96 ? 8.036 -0.331 -15.301 1.00 83.25 96 ARG A CA 1
ATOM 767 C C . ARG A 1 96 ? 8.335 -0.726 -16.746 1.00 83.25 96 ARG A C 1
ATOM 769 O O . ARG A 1 96 ? 8.303 0.142 -17.609 1.00 83.25 96 ARG A O 1
ATOM 776 N N . CYS A 1 97 ? 8.531 -2.016 -17.027 1.00 78.50 97 CYS A N 1
ATOM 777 C CA . CYS A 1 97 ? 8.722 -2.505 -18.395 1.00 78.50 97 CYS A CA 1
ATOM 778 C C . CYS A 1 97 ? 7.493 -2.270 -19.289 1.00 78.50 97 CYS A C 1
ATOM 780 O O . CYS A 1 97 ? 7.649 -1.976 -20.470 1.00 78.50 97 CYS A O 1
ATOM 782 N N . THR A 1 98 ? 6.275 -2.372 -18.743 1.00 76.31 98 THR A N 1
ATOM 783 C CA . THR A 1 98 ? 5.049 -2.086 -19.511 1.00 76.31 98 THR A CA 1
ATOM 784 C C . THR A 1 98 ? 4.815 -0.594 -19.739 1.00 76.31 98 THR A C 1
ATOM 786 O O . THR A 1 98 ? 4.302 -0.216 -20.786 1.00 76.31 98 THR A O 1
ATOM 789 N N . GLN A 1 99 ? 5.211 0.263 -18.794 1.00 70.44 99 GLN A N 1
ATOM 790 C CA . GLN A 1 99 ? 5.089 1.720 -18.921 1.00 70.44 99 GLN A CA 1
ATOM 791 C C . GLN A 1 99 ? 6.140 2.317 -19.864 1.00 70.44 99 GLN A C 1
ATOM 793 O O . GLN A 1 99 ? 5.909 3.372 -20.441 1.00 70.44 99 GLN A O 1
ATOM 798 N N . SER A 1 100 ? 7.279 1.643 -20.047 1.00 63.69 100 SER A N 1
ATOM 799 C CA . SER A 1 100 ? 8.329 2.056 -20.981 1.00 63.69 100 SER A CA 1
ATOM 800 C C . SER A 1 100 ? 8.077 1.634 -22.428 1.00 63.69 100 SER A C 1
ATOM 802 O O . SER A 1 100 ? 8.976 1.791 -23.249 1.00 63.69 100 SER A O 1
ATOM 804 N N . LEU A 1 101 ? 6.914 1.061 -22.761 1.00 60.94 101 LEU A N 1
ATOM 805 C CA . LEU A 1 101 ? 6.608 0.731 -24.148 1.00 60.94 101 LEU A CA 1
ATOM 806 C C . LEU A 1 101 ? 6.307 2.032 -24.913 1.00 60.94 101 LEU A C 1
ATOM 808 O O . LEU A 1 101 ? 5.278 2.658 -24.643 1.00 60.94 101 LEU A O 1
ATOM 812 N N . PRO A 1 102 ? 7.154 2.459 -25.874 1.00 57.19 102 PRO A N 1
ATOM 813 C CA . PRO A 1 102 ? 6.728 3.456 -26.847 1.00 57.19 102 PRO A CA 1
ATOM 814 C C . PRO A 1 102 ? 5.500 2.901 -27.578 1.00 57.19 102 PRO A C 1
ATOM 816 O O . PRO A 1 102 ? 5.357 1.686 -27.687 1.00 57.19 102 PRO A O 1
ATOM 819 N N . ALA A 1 103 ? 4.609 3.781 -28.035 1.00 54.97 103 ALA A N 1
ATOM 820 C CA . ALA A 1 103 ? 3.287 3.508 -28.607 1.00 54.97 103 ALA A CA 1
ATOM 821 C C . ALA A 1 103 ? 3.258 2.564 -29.843 1.00 54.97 103 ALA A C 1
ATOM 823 O O . ALA A 1 103 ? 2.757 2.915 -30.906 1.00 54.97 103 ALA A O 1
ATOM 824 N N . ALA A 1 104 ? 3.740 1.330 -29.716 1.00 53.91 104 ALA A N 1
ATOM 825 C CA . ALA A 1 104 ? 3.782 0.303 -30.752 1.00 53.91 104 ALA A CA 1
ATOM 826 C C . ALA A 1 104 ? 2.446 -0.456 -30.886 1.00 53.91 104 ALA A C 1
ATOM 828 O O . ALA A 1 104 ? 2.394 -1.536 -31.460 1.00 53.91 104 ALA A O 1
ATOM 829 N N . MET A 1 105 ? 1.353 0.117 -30.373 1.00 55.75 105 MET A N 1
ATOM 830 C CA . MET A 1 105 ? -0.021 -0.336 -30.630 1.00 55.75 105 MET A CA 1
ATOM 831 C C . MET A 1 105 ? -0.697 0.497 -31.738 1.00 55.75 105 MET A C 1
ATOM 833 O O . MET A 1 105 ? -1.910 0.422 -31.898 1.00 55.75 105 MET A O 1
ATOM 837 N N . SER A 1 106 ? 0.076 1.279 -32.509 1.00 52.56 106 SER A N 1
ATOM 838 C CA . SER A 1 106 ? -0.432 2.102 -33.621 1.00 52.56 106 SER A CA 1
ATOM 839 C C . SER A 1 106 ? 0.274 1.871 -34.963 1.00 52.56 106 SER A C 1
ATOM 841 O O . SER A 1 106 ? 0.217 2.742 -35.825 1.00 52.56 106 SER A O 1
ATOM 843 N N . ALA A 1 107 ? 0.931 0.728 -35.188 1.00 43.47 107 ALA A N 1
ATOM 844 C CA . ALA A 1 107 ? 1.401 0.388 -36.533 1.00 43.47 107 ALA A CA 1
ATOM 845 C C . ALA A 1 107 ? 1.593 -1.121 -36.725 1.00 43.47 107 ALA A C 1
ATOM 847 O O . ALA A 1 107 ? 2.661 -1.678 -36.496 1.00 43.47 107 ALA A O 1
ATOM 848 N N . THR A 1 108 ? 0.573 -1.784 -37.263 1.00 47.59 108 THR A N 1
ATOM 849 C CA . THR A 1 108 ? 0.778 -2.951 -38.124 1.00 47.59 108 THR A CA 1
ATOM 850 C C . THR A 1 108 ? 1.465 -2.497 -39.418 1.00 47.59 108 THR A C 1
ATOM 852 O O . THR A 1 108 ? 0.797 -2.354 -40.438 1.00 47.59 108 THR A O 1
ATOM 855 N N . LYS A 1 109 ? 2.773 -2.207 -39.389 1.00 47.22 109 LYS A N 1
ATOM 856 C CA . LYS A 1 109 ? 3.659 -2.209 -40.568 1.00 47.22 109 LYS A CA 1
ATOM 857 C C . LYS A 1 109 ? 5.119 -2.033 -40.136 1.00 47.22 109 LYS A C 1
ATOM 859 O O . LYS A 1 109 ? 5.401 -1.157 -39.332 1.00 47.22 109 LYS A O 1
ATOM 864 N N . ALA A 1 110 ? 5.999 -2.793 -40.786 1.00 37.06 110 ALA A N 1
ATOM 865 C CA . ALA A 1 110 ? 7.466 -2.771 -40.724 1.00 37.06 110 ALA A CA 1
ATOM 866 C C . ALA A 1 110 ? 8.120 -3.690 -39.671 1.00 37.06 110 ALA A C 1
ATOM 868 O O . ALA A 1 110 ? 8.309 -3.365 -38.505 1.00 37.06 110 ALA A O 1
ATOM 869 N N . MET A 1 111 ? 8.456 -4.876 -40.175 1.00 51.72 111 MET A N 1
ATOM 870 C CA . MET A 1 111 ? 9.662 -5.652 -39.892 1.00 51.72 111 MET A CA 1
ATOM 871 C C . MET A 1 111 ? 10.951 -4.810 -39.715 1.00 51.72 111 MET A C 1
ATOM 873 O O . MET A 1 111 ? 11.066 -3.749 -40.321 1.00 51.72 111 MET A O 1
ATOM 877 N N . GLU A 1 112 ? 11.922 -5.400 -39.000 1.00 48.38 112 GLU A N 1
ATOM 878 C CA . GLU A 1 112 ? 13.379 -5.119 -38.984 1.00 48.38 112 GLU A CA 1
ATOM 879 C C . GLU A 1 112 ? 13.971 -4.077 -37.994 1.00 48.38 112 GLU A C 1
ATOM 881 O O . GLU A 1 112 ? 13.654 -2.896 -38.033 1.00 48.38 112 GLU A O 1
ATOM 886 N N . GLU A 1 113 ? 14.917 -4.582 -37.174 1.00 38.22 113 GLU A N 1
ATOM 887 C CA . GLU A 1 113 ? 16.057 -3.922 -36.491 1.00 38.22 113 GLU A CA 1
ATOM 888 C C . GLU A 1 113 ? 15.770 -2.915 -35.342 1.00 38.22 113 GLU A C 1
ATOM 890 O O . GLU A 1 113 ? 14.990 -1.986 -35.466 1.00 38.22 113 GLU A O 1
ATOM 895 N N . CYS A 1 114 ? 16.316 -3.027 -34.122 1.00 33.75 114 CYS A N 1
ATOM 896 C CA . CYS A 1 114 ? 17.707 -3.292 -33.753 1.00 33.75 114 CYS A CA 1
ATOM 897 C C . CYS A 1 114 ? 17.825 -4.146 -32.478 1.00 33.75 114 CYS A C 1
ATOM 899 O O . CYS A 1 114 ? 17.570 -3.697 -31.359 1.00 33.75 114 CYS A O 1
ATOM 901 N N . THR A 1 115 ? 18.335 -5.362 -32.642 1.00 42.06 115 THR A N 1
ATOM 902 C CA . THR A 1 115 ? 19.049 -6.100 -31.601 1.00 42.06 115 THR A CA 1
ATOM 903 C C . THR A 1 115 ? 20.479 -5.569 -31.508 1.00 42.06 115 THR A C 1
ATOM 905 O O . THR A 1 115 ? 21.281 -5.816 -32.404 1.00 42.06 115 THR A O 1
ATOM 908 N N . ALA A 1 116 ? 20.824 -4.887 -30.416 1.00 42.97 116 ALA A N 1
ATOM 909 C CA . ALA A 1 116 ? 22.216 -4.629 -30.050 1.00 42.97 116 ALA A CA 1
ATOM 910 C C . ALA A 1 116 ? 22.507 -5.244 -28.672 1.00 42.97 116 ALA A C 1
ATOM 912 O O . ALA A 1 116 ? 22.009 -4.799 -27.640 1.00 42.97 116 ALA A O 1
ATOM 913 N N . SER A 1 117 ? 23.275 -6.334 -28.711 1.00 52.31 117 SER A N 1
ATOM 914 C CA . SER A 1 117 ? 23.742 -7.171 -27.600 1.00 52.31 117 SER A CA 1
ATOM 915 C C . SER A 1 117 ? 24.834 -6.511 -26.738 1.00 52.31 117 SER A C 1
ATOM 917 O O . SER A 1 117 ? 25.382 -5.470 -27.096 1.00 52.31 117 SER A O 1
ATOM 919 N N . PRO A 1 118 ? 25.318 -7.240 -25.714 1.00 48.66 118 PRO A N 1
ATOM 920 C CA . PRO A 1 118 ? 26.731 -7.614 -25.747 1.00 48.66 118 PRO A CA 1
ATOM 921 C C . PRO A 1 118 ? 26.959 -9.136 -25.719 1.00 48.66 118 PRO A C 1
ATOM 923 O O . PRO A 1 118 ? 26.488 -9.852 -24.843 1.00 48.66 118 PRO A O 1
ATOM 926 N N . LYS A 1 119 ? 27.706 -9.576 -26.740 1.00 46.97 119 LYS A N 1
ATOM 927 C CA . LYS A 1 119 ? 28.568 -10.765 -26.899 1.00 46.97 119 LYS A CA 1
ATOM 928 C C . LYS A 1 119 ? 28.486 -11.888 -25.846 1.00 46.97 119 LYS A C 1
ATOM 930 O O . LYS A 1 119 ? 29.096 -11.793 -24.787 1.00 46.97 119 LYS A O 1
ATOM 935 N N . LEU A 1 120 ? 27.987 -13.049 -26.280 1.00 43.19 120 LEU A N 1
ATOM 936 C CA . LEU A 1 120 ? 28.646 -14.333 -26.018 1.00 43.19 120 LEU A CA 1
ATOM 937 C C . LEU A 1 120 ? 28.908 -15.018 -27.362 1.00 43.19 120 LEU A C 1
ATOM 939 O O . LEU A 1 120 ? 27.998 -15.302 -28.134 1.00 43.19 120 LEU A O 1
ATOM 943 N N . MET A 1 121 ? 30.190 -15.195 -27.654 1.00 48.06 121 ME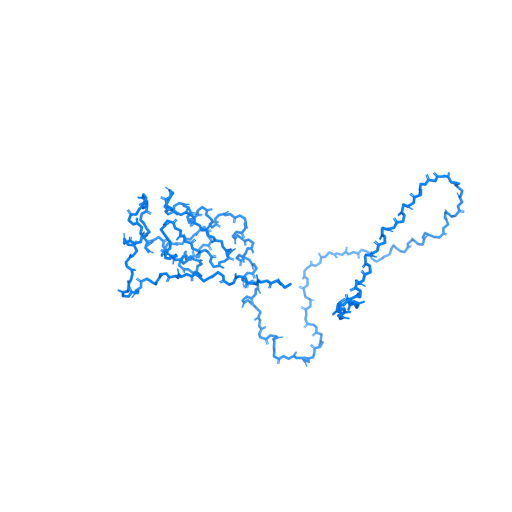T A N 1
ATOM 944 C CA . MET A 1 121 ? 30.717 -15.828 -28.854 1.00 48.06 121 MET A CA 1
ATOM 945 C C . MET A 1 121 ? 30.469 -17.336 -28.742 1.00 48.06 121 MET A C 1
ATOM 947 O O . MET A 1 121 ? 31.139 -18.011 -27.965 1.00 48.06 121 MET A O 1
ATOM 951 N N . VAL A 1 122 ? 29.490 -17.865 -29.475 1.00 59.38 122 VAL A N 1
ATOM 952 C CA . VAL A 1 122 ? 29.355 -19.315 -29.675 1.00 59.38 122 VAL A CA 1
ATOM 953 C C . VAL A 1 122 ? 30.209 -19.722 -30.880 1.00 59.38 122 VAL A C 1
ATOM 955 O O . VAL A 1 122 ? 30.064 -19.117 -31.945 1.00 59.38 122 VAL A O 1
ATOM 958 N N . PRO A 1 123 ? 31.122 -20.702 -30.748 1.00 52.72 123 PRO A N 1
ATOM 959 C CA . PRO A 1 123 ? 31.928 -21.157 -31.871 1.00 52.72 123 PRO A CA 1
ATOM 960 C C . PRO A 1 123 ? 31.057 -21.898 -32.893 1.00 52.72 123 PRO A C 1
ATOM 962 O O . PRO A 1 123 ? 30.354 -22.860 -32.581 1.00 52.72 123 PRO A O 1
ATOM 965 N N . TYR A 1 124 ? 31.123 -21.429 -34.134 1.00 50.88 124 TYR A N 1
ATOM 966 C CA . TYR A 1 124 ? 30.545 -22.059 -35.313 1.00 50.88 124 TYR A CA 1
ATOM 967 C C . TYR A 1 124 ? 31.362 -23.311 -35.659 1.00 50.88 124 TYR A C 1
ATOM 969 O O . TYR A 1 124 ? 32.507 -23.193 -36.090 1.00 50.88 124 TYR A O 1
ATOM 977 N N . GLY A 1 125 ? 30.800 -24.507 -35.446 1.00 60.09 125 GLY A N 1
ATOM 978 C CA . GLY A 1 125 ? 31.438 -25.751 -35.895 1.00 60.09 125 GLY A CA 1
ATOM 979 C C . GLY A 1 125 ? 31.230 -26.992 -35.027 1.00 60.09 125 GLY A C 1
ATOM 980 O O . GLY A 1 125 ? 32.197 -27.664 -34.684 1.00 60.09 125 GLY A O 1
ATOM 981 N N . SER A 1 126 ? 29.995 -27.363 -34.688 1.00 50.31 126 SER A N 1
ATOM 982 C CA . SER A 1 126 ? 29.714 -28.712 -34.163 1.00 50.31 126 SER A CA 1
ATOM 983 C C . SER A 1 126 ? 28.439 -29.272 -34.774 1.00 50.31 126 SER A C 1
ATOM 985 O O . SER A 1 126 ? 27.406 -29.418 -34.132 1.00 50.31 126 SER A O 1
ATOM 987 N N . SER A 1 127 ? 28.540 -29.581 -36.064 1.00 53.69 127 SER A N 1
ATOM 988 C CA . SER A 1 127 ? 27.694 -30.592 -36.678 1.00 53.69 127 SER A CA 1
ATOM 989 C C . SER A 1 127 ? 28.279 -31.948 -36.291 1.00 53.69 127 SER A C 1
ATOM 991 O O . SER A 1 127 ? 29.339 -32.321 -36.789 1.00 53.69 127 SER A O 1
ATOM 993 N N . GLN A 1 128 ? 27.631 -32.677 -35.382 1.00 49.44 128 GLN A N 1
ATOM 994 C CA . GLN A 1 128 ? 27.886 -34.109 -35.249 1.00 49.44 128 GLN A CA 1
ATOM 995 C C . GLN A 1 128 ? 26.575 -34.877 -35.389 1.00 49.44 128 GLN A C 1
ATOM 997 O O . GLN A 1 128 ? 25.834 -35.136 -34.447 1.00 49.44 128 GLN A O 1
ATOM 1002 N N . ARG A 1 129 ? 26.317 -35.192 -36.657 1.00 52.31 129 ARG A N 1
ATOM 1003 C CA . ARG A 1 129 ? 25.547 -36.317 -37.183 1.00 52.31 129 ARG A CA 1
ATOM 1004 C C . ARG A 1 129 ? 25.593 -37.529 -36.241 1.00 52.31 129 ARG A C 1
ATOM 1006 O O . ARG A 1 129 ? 26.580 -38.256 -36.229 1.00 52.31 129 ARG A O 1
ATOM 1013 N N . MET A 1 130 ? 24.515 -37.783 -35.502 1.00 46.78 130 MET A N 1
ATOM 1014 C CA . MET A 1 130 ? 24.288 -39.073 -34.839 1.00 46.78 130 MET A CA 1
ATOM 1015 C C . MET A 1 130 ? 23.407 -39.954 -35.724 1.00 46.78 130 MET A C 1
ATOM 1017 O O . MET A 1 130 ? 22.261 -40.242 -35.407 1.00 46.78 130 MET A O 1
ATOM 1021 N N . GLU A 1 131 ? 23.968 -40.395 -36.846 1.00 54.16 131 GLU A N 1
ATOM 1022 C CA . GLU A 1 131 ? 23.455 -41.554 -37.572 1.00 54.16 131 GLU A CA 1
ATOM 1023 C C . GLU A 1 131 ? 24.501 -42.655 -37.491 1.00 54.16 131 GLU A C 1
ATOM 1025 O O . GLU A 1 131 ? 25.373 -42.727 -38.347 1.00 54.16 131 GLU A O 1
ATOM 1030 N N . HIS A 1 132 ? 24.459 -43.444 -36.413 1.00 49.59 132 HIS A N 1
ATOM 1031 C CA . HIS A 1 132 ? 24.836 -44.864 -36.370 1.00 49.59 132 HIS A CA 1
ATOM 1032 C C . HIS A 1 132 ? 24.830 -45.359 -34.916 1.00 49.59 132 HIS A C 1
ATOM 1034 O O . HIS A 1 132 ? 25.871 -45.540 -34.295 1.00 49.59 132 HIS A O 1
ATOM 1040 N N . PHE A 1 133 ? 23.647 -45.615 -34.357 1.00 40.72 133 PHE A N 1
ATOM 1041 C CA . PHE A 1 133 ? 23.534 -46.577 -33.254 1.00 40.72 133 PHE A CA 1
ATOM 1042 C C . PHE A 1 133 ? 22.211 -47.351 -33.317 1.00 40.72 133 PHE A C 1
ATOM 1044 O O . PHE A 1 133 ? 21.556 -47.627 -32.319 1.00 40.72 133 PHE A O 1
ATOM 1051 N N . PHE A 1 134 ? 21.812 -47.745 -34.530 1.00 49.75 134 PHE A N 1
ATOM 1052 C CA . PHE A 1 134 ? 20.901 -48.872 -34.693 1.00 49.75 134 PHE A CA 1
ATOM 1053 C C . PHE A 1 134 ? 21.681 -50.165 -34.446 1.00 49.75 134 PHE A C 1
ATOM 1055 O O . PHE A 1 134 ? 22.284 -50.713 -35.369 1.00 49.75 134 PHE A O 1
ATOM 1062 N N . LYS A 1 135 ? 21.642 -50.680 -33.213 1.00 41.09 135 LYS A N 1
ATOM 1063 C CA . LYS A 1 135 ? 21.516 -52.126 -32.978 1.00 41.09 135 LYS A CA 1
ATOM 1064 C C . LYS A 1 135 ? 21.300 -52.458 -31.502 1.00 41.09 135 LYS A C 1
ATOM 1066 O O . LYS A 1 135 ? 22.217 -52.295 -30.711 1.00 41.09 135 LYS A O 1
ATOM 1071 N N . LYS A 1 136 ? 20.163 -53.140 -31.274 1.00 41.06 136 LYS A N 1
ATOM 1072 C CA . LYS A 1 136 ? 19.988 -54.304 -30.376 1.00 41.06 136 LYS A CA 1
ATOM 1073 C C . LYS A 1 136 ? 20.001 -53.978 -28.867 1.00 41.06 136 LYS A C 1
ATOM 1075 O O . LYS A 1 136 ? 20.936 -53.369 -28.390 1.00 41.06 136 LYS A O 1
ATOM 1080 N N . VAL A 1 137 ? 19.053 -54.384 -28.019 1.00 40.22 137 VAL A N 1
ATOM 1081 C CA . VAL A 1 137 ? 17.940 -55.360 -28.036 1.00 40.22 137 VAL A CA 1
ATOM 1082 C C . VAL A 1 137 ? 16.933 -54.894 -26.953 1.00 40.22 137 VAL A C 1
ATOM 1084 O O . VAL A 1 137 ? 17.299 -54.069 -26.122 1.00 40.22 137 VAL A O 1
ATOM 1087 N N . GLY A 1 138 ? 15.688 -55.394 -26.987 1.00 39.06 138 GLY A N 1
ATOM 1088 C CA . GLY A 1 138 ? 14.566 -55.066 -26.083 1.00 39.06 138 GLY A CA 1
ATOM 1089 C C . GLY A 1 138 ? 14.853 -55.204 -24.580 1.00 39.06 138 GLY A C 1
ATOM 1090 O O . GLY A 1 138 ? 15.917 -55.638 -24.173 1.00 39.06 138 GLY A O 1
ATOM 1091 N N . THR A 1 139 ? 13.980 -54.791 -23.671 1.00 44.06 139 THR A N 1
ATOM 1092 C CA . THR A 1 139 ? 12.549 -55.099 -23.491 1.00 44.06 139 THR A CA 1
ATOM 1093 C C . THR A 1 139 ? 11.997 -54.020 -22.545 1.00 44.06 139 THR A C 1
ATOM 1095 O O . THR A 1 139 ? 12.611 -53.746 -21.524 1.00 44.06 139 THR A O 1
ATOM 1098 N N . GLY A 1 140 ? 10.948 -53.277 -22.889 1.00 47.41 140 GLY A N 1
ATOM 1099 C CA . GLY A 1 140 ? 9.575 -53.637 -22.539 1.00 47.41 140 GLY A CA 1
ATOM 1100 C C . GLY A 1 140 ? 9.053 -52.771 -21.387 1.00 47.41 140 GLY A C 1
ATOM 1101 O O . GLY A 1 140 ? 9.330 -53.078 -20.238 1.00 47.41 140 GLY A O 1
ATOM 1102 N N . HIS A 1 141 ? 8.263 -51.735 -21.688 1.00 47.06 141 HIS A N 1
ATOM 1103 C CA . HIS A 1 141 ? 7.206 -51.235 -20.801 1.00 47.06 141 HIS A CA 1
ATOM 1104 C C . HIS A 1 141 ? 6.113 -50.553 -21.630 1.00 47.06 141 HIS A C 1
ATOM 1106 O O . HIS A 1 141 ? 6.356 -49.628 -22.403 1.00 47.06 141 HIS A O 1
ATOM 1112 N N . THR A 1 142 ? 4.915 -51.110 -21.499 1.00 46.09 142 THR A N 1
ATOM 1113 C CA . THR A 1 142 ? 3.671 -50.755 -22.174 1.00 46.09 142 THR A CA 1
ATOM 1114 C C . THR A 1 142 ? 3.170 -49.398 -21.689 1.00 46.09 142 THR A C 1
ATOM 1116 O O . THR A 1 142 ? 3.012 -49.186 -20.490 1.00 46.09 142 THR A O 1
ATOM 1119 N N . ILE A 1 143 ? 2.884 -48.491 -22.623 1.00 58.22 143 ILE A N 1
ATOM 1120 C CA . ILE A 1 143 ? 2.154 -47.248 -22.352 1.00 58.22 143 ILE A CA 1
ATOM 1121 C C . ILE A 1 143 ? 0.668 -47.620 -22.183 1.00 58.22 143 ILE A C 1
ATOM 1123 O O . ILE A 1 143 ? 0.113 -48.224 -23.105 1.00 58.22 143 ILE A O 1
ATOM 1127 N N . PRO A 1 144 ? -0.001 -47.312 -21.055 1.00 62.50 144 PRO A N 1
ATOM 1128 C CA . PRO A 1 144 ? -1.439 -47.537 -20.942 1.00 62.50 144 PRO A CA 1
ATOM 1129 C C . PRO A 1 144 ? -2.215 -46.553 -21.840 1.00 62.50 144 PRO A C 1
ATOM 1131 O O . PRO A 1 144 ? -1.821 -45.388 -21.953 1.00 62.50 144 PRO A O 1
ATOM 1134 N N . PRO A 1 145 ? -3.315 -46.989 -22.483 1.00 72.88 145 PRO A N 1
ATOM 1135 C CA . PRO A 1 145 ? -4.122 -46.123 -23.333 1.00 72.88 145 PRO A CA 1
ATOM 1136 C C . PRO A 1 145 ? -4.889 -45.068 -22.513 1.00 72.88 145 PRO A C 1
ATOM 1138 O O . PRO A 1 145 ? -5.239 -45.316 -21.355 1.00 72.88 145 PRO A O 1
ATOM 1141 N N . PRO A 1 146 ? -5.178 -43.896 -23.106 1.00 70.00 146 PRO A N 1
ATOM 1142 C CA . PRO A 1 146 ? -5.949 -42.847 -22.449 1.00 70.00 146 PRO A CA 1
ATOM 1143 C C . PRO A 1 146 ? -7.412 -43.276 -22.214 1.00 70.00 146 PRO A C 1
ATOM 1145 O O . PRO A 1 146 ? -7.971 -44.018 -23.026 1.00 70.00 146 PRO A O 1
ATOM 1148 N N . PRO A 1 147 ? -8.058 -42.799 -21.132 1.00 70.88 147 PRO A N 1
ATOM 1149 C CA . PRO A 1 147 ? -9.456 -43.106 -20.848 1.00 70.88 147 PRO A CA 1
ATOM 1150 C C . PRO A 1 147 ? -10.405 -42.469 -21.885 1.00 70.88 147 PRO A C 1
ATOM 1152 O O . PRO A 1 147 ? -10.136 -41.362 -22.366 1.00 70.88 147 PRO A O 1
ATOM 1155 N N . PRO A 1 148 ? -11.526 -43.135 -22.223 1.00 69.31 148 PRO A N 1
ATOM 1156 C CA . PRO A 1 148 ? -12.497 -42.627 -23.187 1.00 69.31 148 PRO A CA 1
ATOM 1157 C C . PRO A 1 148 ? -13.238 -41.395 -22.650 1.00 69.31 148 PRO A C 1
ATOM 1159 O O . PRO A 1 148 ? -13.635 -41.340 -21.485 1.00 69.31 148 PRO A O 1
ATOM 1162 N N . GLN A 1 149 ? -13.431 -40.404 -23.522 1.00 68.12 149 GLN A N 1
ATOM 1163 C CA . GLN A 1 149 ? -14.192 -39.194 -23.214 1.00 68.12 149 GLN A CA 1
ATOM 1164 C C . GLN A 1 149 ? -15.702 -39.490 -23.129 1.00 68.12 149 GLN A C 1
ATOM 1166 O O . GLN A 1 149 ? -16.202 -40.294 -23.920 1.00 68.12 149 GLN A O 1
ATOM 1171 N N . PRO A 1 150 ? -16.449 -38.841 -22.215 1.00 60.84 150 PRO A N 1
ATOM 1172 C CA . PRO A 1 150 ? -17.898 -38.986 -22.141 1.00 60.84 150 PRO A CA 1
ATOM 1173 C C . PRO A 1 150 ? -18.575 -38.333 -23.353 1.00 60.84 150 PRO A C 1
ATOM 1175 O O . PRO A 1 150 ? -18.312 -37.178 -23.692 1.00 60.84 150 PRO A O 1
ATOM 1178 N N . THR A 1 151 ? -19.459 -39.087 -24.002 1.00 65.88 151 THR A N 1
ATOM 1179 C CA . THR A 1 151 ? -20.305 -38.616 -25.099 1.00 65.88 151 THR A CA 1
ATOM 1180 C C . THR A 1 151 ? -21.398 -37.665 -24.589 1.00 65.88 151 THR A C 1
ATOM 1182 O O . THR A 1 151 ? -21.869 -37.808 -23.458 1.00 65.88 151 THR A O 1
ATOM 1185 N N . PRO A 1 152 ? -21.834 -36.686 -25.404 1.00 56.84 152 PRO A N 1
ATOM 1186 C CA . PRO A 1 152 ? -22.964 -35.831 -25.061 1.00 56.84 152 PRO A CA 1
ATOM 1187 C C . PRO A 1 152 ? -24.256 -36.659 -25.018 1.00 56.84 152 PRO A C 1
ATOM 1189 O O . PRO A 1 152 ? -24.626 -37.310 -25.995 1.00 56.84 152 PRO A O 1
ATOM 1192 N N . VAL A 1 153 ? -24.950 -36.628 -23.879 1.00 58.53 153 VAL A N 1
ATOM 1193 C CA . VAL A 1 153 ? -26.280 -37.226 -23.730 1.00 58.53 153 VAL A CA 1
ATOM 1194 C C . VAL A 1 153 ? -27.300 -36.425 -24.542 1.00 58.53 153 VAL A C 1
ATOM 1196 O O . VAL A 1 153 ? -27.540 -35.245 -24.289 1.00 58.53 153 VAL A O 1
ATOM 1199 N N . SER A 1 154 ? -27.882 -37.083 -25.543 1.00 59.97 154 SER A N 1
ATOM 1200 C CA . SER A 1 154 ? -29.021 -36.586 -26.310 1.00 59.97 154 SER A CA 1
ATOM 1201 C C . SER A 1 154 ? -30.260 -36.590 -25.416 1.00 59.97 154 SER A C 1
ATOM 1203 O O . SER A 1 154 ? -30.709 -37.645 -24.970 1.00 59.97 154 SER A O 1
ATOM 1205 N N . ILE A 1 155 ? -30.802 -35.408 -25.123 1.00 61.06 155 ILE A N 1
ATOM 1206 C CA . ILE A 1 155 ? -32.084 -35.262 -24.434 1.00 61.06 155 ILE A CA 1
ATOM 1207 C C . ILE A 1 155 ? -33.161 -35.415 -25.504 1.00 61.06 155 ILE A C 1
ATOM 1209 O O . ILE A 1 155 ? -33.514 -34.469 -26.203 1.00 61.06 155 ILE A O 1
ATOM 1213 N N . SER A 1 156 ? -33.656 -36.630 -25.677 1.00 55.62 156 SER A N 1
ATOM 1214 C CA . SER A 1 156 ? -34.892 -36.899 -26.404 1.00 55.62 156 SER A CA 1
ATOM 1215 C C . SER A 1 156 ? -35.547 -38.094 -25.743 1.00 55.62 156 SER A C 1
ATOM 1217 O O . SER A 1 156 ? -35.278 -39.220 -26.130 1.00 55.62 156 SER A O 1
ATOM 1219 N N . ASP A 1 157 ? -36.289 -37.835 -24.667 1.00 54.94 157 ASP A N 1
ATOM 1220 C CA . ASP A 1 157 ? -37.663 -38.321 -24.523 1.00 54.94 157 ASP A CA 1
ATOM 1221 C C . ASP A 1 157 ? -38.267 -37.744 -23.233 1.00 54.94 157 ASP A C 1
ATOM 1223 O O . ASP A 1 157 ? -37.982 -38.174 -22.115 1.00 54.94 157 ASP A O 1
ATOM 1227 N N . ARG A 1 158 ? -39.058 -36.682 -23.381 1.00 53.41 158 ARG A N 1
ATOM 1228 C CA . ARG A 1 158 ? -40.062 -36.310 -22.383 1.00 53.41 158 ARG A CA 1
ATOM 1229 C C . ARG A 1 158 ? -41.208 -35.653 -23.125 1.00 53.41 158 ARG A C 1
ATOM 1231 O O . ARG A 1 158 ? -41.285 -34.432 -23.237 1.00 53.41 158 ARG A O 1
ATOM 1238 N N . SER A 1 159 ? -42.062 -36.478 -23.711 1.00 55.22 159 SER A N 1
ATOM 1239 C CA . SER A 1 159 ? -43.305 -36.035 -24.335 1.00 55.22 159 SER A CA 1
ATOM 1240 C C . SER A 1 159 ? -44.361 -37.126 -24.202 1.00 55.22 159 SER A C 1
ATOM 1242 O O . SER A 1 159 ? -44.403 -38.007 -25.043 1.00 55.22 159 SER A O 1
ATOM 1244 N N . HIS A 1 160 ? -45.208 -36.969 -23.172 1.00 49.47 160 HIS A N 1
ATOM 1245 C CA . HIS A 1 160 ? -46.551 -37.551 -22.997 1.00 49.47 160 HIS A CA 1
ATOM 1246 C C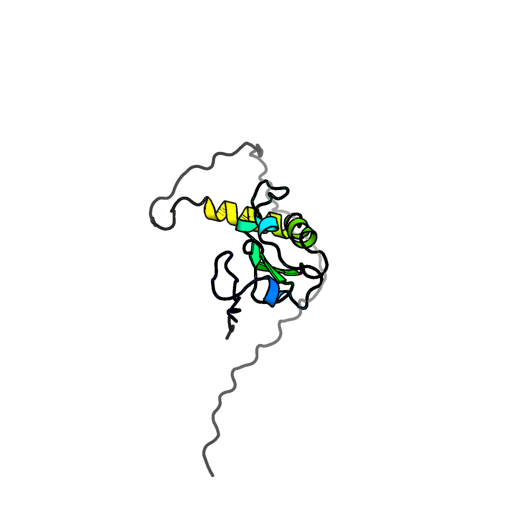 . HIS A 1 160 ? -46.607 -39.101 -22.957 1.00 49.47 160 HIS A C 1
ATOM 1248 O O . HIS A 1 160 ? -45.950 -39.781 -23.724 1.00 49.47 160 HIS A O 1
ATOM 1254 N N . ILE A 1 161 ? -47.351 -39.779 -22.086 1.00 48.41 161 ILE A N 1
ATOM 1255 C CA . ILE A 1 161 ? -48.681 -39.556 -21.508 1.00 48.41 161 ILE A CA 1
ATOM 1256 C C . ILE A 1 161 ? -48.765 -40.450 -20.264 1.00 48.41 161 ILE A C 1
ATOM 1258 O O . ILE A 1 161 ? -48.225 -41.578 -20.340 1.00 48.41 161 ILE A O 1
#